Protein AF-J7LEF1-F1 (afdb_monomer)

Nearest PDB structures (foldseek):
  7dwo-assembly1_A  TM=8.050E-01  e=8.759E-01  Aliivibrio fischeri ES114
  9fia-assembly1_BK  TM=5.576E-01  e=2.226E+00  Toxoplasma gondii
  5z4z-assembly2_C-2  TM=6.018E-01  e=6.020E+00  unclassified
  5yi2-assembly2_E  TM=4.052E-01  e=2.682E+00  Lactococcus lactis subsp. lactis Il1403
  3tgn-assembly1_A  TM=5.433E-01  e=6.406E+00  Streptococcus pneumoniae D39

Mean predicted aligned error: 12.18 Å

Solvent-accessible surface area (backbone atoms only — not comparable to full-atom values): 4532 Å² total; per-residue (Å²): 134,84,80,76,77,70,80,70,78,89,55,88,73,37,72,62,54,14,40,49,33,25,53,42,30,74,73,65,74,35,46,58,62,36,6,66,73,70,76,49,52,45,75,52,30,46,55,26,18,56,53,11,49,52,54,52,51,53,58,71,72,53,84,60,90,81,80,77,86,87,73,82,94,124

pLDDT: mean 75.36, std 21.02, range [38.78, 96.69]

Structure (mmCIF, N/CA/C/O backbone):
data_AF-J7LEF1-F1
#
_entry.id   AF-J7LEF1-F1
#
loop_
_atom_site.group_PDB
_atom_site.id
_atom_site.type_symbol
_atom_site.label_atom_id
_atom_site.label_alt_id
_atom_site.label_comp_id
_atom_site.label_asym_id
_atom_site.label_entity_id
_atom_site.label_seq_id
_atom_site.pdbx_PDB_ins_code
_atom_site.Cartn_x
_atom_site.Cartn_y
_atom_site.Cartn_z
_atom_site.occupancy
_atom_site.B_iso_or_equiv
_atom_site.auth_seq_id
_atom_site.auth_comp_id
_atom_site.auth_asym_id
_atom_site.auth_atom_id
_atom_site.pdbx_PDB_model_num
ATOM 1 N N . MET A 1 1 ? 28.562 -13.143 -29.796 1.00 38.78 1 MET A N 1
ATOM 2 C CA . MET A 1 1 ? 27.791 -13.343 -28.551 1.00 38.78 1 MET A CA 1
ATOM 3 C C . MET A 1 1 ? 27.055 -12.047 -28.251 1.00 38.78 1 MET A C 1
ATOM 5 O O . MET A 1 1 ? 27.663 -11.114 -27.747 1.00 38.78 1 MET A O 1
ATOM 9 N N . SER A 1 2 ? 25.796 -11.934 -28.673 1.00 41.91 2 SER A N 1
ATOM 10 C CA . SER A 1 2 ? 25.010 -10.710 -28.494 1.00 41.91 2 SER A CA 1
ATOM 11 C C . SER A 1 2 ? 24.471 -10.672 -27.067 1.00 41.91 2 SER A C 1
ATOM 13 O O . SER A 1 2 ? 23.501 -11.356 -26.756 1.00 41.91 2 SER A O 1
ATOM 15 N N . ASN A 1 3 ? 25.117 -9.899 -26.192 1.00 42.81 3 ASN A N 1
ATOM 16 C CA . ASN A 1 3 ? 24.545 -9.536 -24.898 1.00 42.81 3 ASN A CA 1
ATOM 17 C C . ASN A 1 3 ? 23.398 -8.557 -25.164 1.00 42.81 3 ASN A C 1
ATOM 19 O O . ASN A 1 3 ? 23.583 -7.340 -25.163 1.00 42.81 3 ASN A O 1
ATOM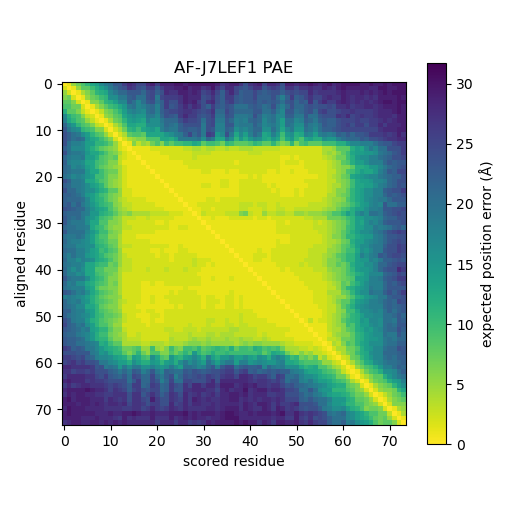 23 N N . THR A 1 4 ? 22.217 -9.102 -25.455 1.00 46.94 4 THR A N 1
ATOM 24 C CA . THR A 1 4 ? 20.965 -8.353 -25.508 1.00 46.94 4 THR A CA 1
ATOM 25 C C . THR A 1 4 ? 20.726 -7.790 -24.116 1.00 46.94 4 THR A C 1
ATOM 27 O O . THR A 1 4 ? 20.221 -8.463 -23.219 1.00 46.94 4 THR A O 1
ATOM 30 N N . HIS A 1 5 ? 21.172 -6.555 -23.925 1.00 44.69 5 HIS A N 1
ATOM 31 C CA . HIS A 1 5 ? 20.939 -5.752 -22.744 1.00 44.69 5 HIS A CA 1
ATOM 32 C C . HIS A 1 5 ? 19.443 -5.427 -22.711 1.00 44.69 5 HIS A C 1
ATOM 34 O O . HIS A 1 5 ? 19.026 -4.347 -23.121 1.00 44.69 5 HIS A O 1
ATOM 40 N N . TYR A 1 6 ? 18.614 -6.383 -22.284 1.00 41.06 6 TYR A N 1
ATOM 41 C CA . TYR A 1 6 ? 17.220 -6.106 -21.973 1.00 41.06 6 TYR A CA 1
ATOM 42 C C . TYR A 1 6 ? 17.230 -4.942 -20.982 1.00 41.06 6 TYR A C 1
ATOM 44 O O . TYR A 1 6 ? 17.849 -5.071 -19.919 1.00 41.06 6 TYR A O 1
ATOM 52 N N . PRO A 1 7 ? 16.613 -3.790 -21.295 1.00 44.44 7 PRO A N 1
ATOM 53 C CA . PRO A 1 7 ? 16.377 -2.798 -20.272 1.00 44.44 7 PRO A CA 1
ATOM 54 C C . PRO A 1 7 ? 15.449 -3.477 -19.271 1.00 44.44 7 PRO A C 1
ATOM 56 O O . PRO A 1 7 ? 14.250 -3.594 -19.503 1.00 44.44 7 PRO A O 1
ATOM 59 N N . VAL A 1 8 ? 16.008 -3.997 -18.175 1.00 44.91 8 VAL A N 1
ATOM 60 C CA . VAL A 1 8 ? 15.217 -4.366 -17.005 1.00 44.91 8 VAL A CA 1
ATOM 61 C C . VAL A 1 8 ? 14.419 -3.105 -16.693 1.00 44.91 8 VAL A C 1
ATOM 63 O O . VAL A 1 8 ? 15.062 -2.079 -16.447 1.00 44.91 8 VAL A O 1
ATOM 66 N N . PRO A 1 9 ? 13.073 -3.109 -16.750 1.00 45.88 9 PRO A N 1
ATOM 67 C CA . PRO A 1 9 ? 12.295 -1.913 -16.470 1.00 45.88 9 PRO A CA 1
ATOM 68 C C . PRO A 1 9 ? 12.511 -1.542 -15.002 1.00 45.88 9 PRO A C 1
ATOM 70 O O . PRO A 1 9 ? 11.833 -2.025 -14.092 1.00 45.88 9 PRO A O 1
ATOM 73 N N . ARG A 1 10 ? 13.530 -0.724 -14.745 1.00 49.47 10 ARG A N 1
ATOM 74 C CA . ARG A 1 10 ? 13.862 -0.172 -13.439 1.00 49.47 10 ARG A CA 1
ATOM 75 C C . ARG A 1 10 ? 12.835 0.908 -13.113 1.00 49.47 10 ARG A C 1
ATOM 77 O O . ARG A 1 10 ? 13.186 2.073 -13.160 1.00 49.47 10 ARG A O 1
ATOM 84 N N . SER A 1 11 ? 11.594 0.522 -12.799 1.00 51.81 11 SER A N 1
ATOM 85 C CA . SER A 1 11 ? 10.652 1.320 -11.983 1.00 51.81 11 SER A CA 1
ATOM 86 C C . SER A 1 11 ? 9.214 0.766 -11.947 1.00 51.81 11 SER A C 1
ATOM 88 O O . SER A 1 11 ? 8.259 1.532 -11.951 1.00 51.81 11 SER A O 1
ATOM 90 N N . ARG A 1 12 ? 8.988 -0.539 -11.715 1.00 51.88 12 ARG A N 1
ATOM 91 C CA . ARG A 1 12 ? 7.707 -0.935 -11.066 1.00 51.88 12 ARG A CA 1
ATOM 92 C C . ARG A 1 12 ? 7.579 -0.389 -9.629 1.00 51.88 12 ARG A C 1
ATOM 94 O O . ARG A 1 12 ? 6.574 -0.596 -8.981 1.00 51.88 12 ARG A O 1
ATOM 101 N N . ARG A 1 13 ? 8.589 0.324 -9.125 1.00 61.25 13 ARG A N 1
ATOM 102 C CA . ARG A 1 13 ? 8.610 1.044 -7.847 1.00 61.25 13 ARG A CA 1
ATOM 103 C C . ARG A 1 13 ? 8.389 2.551 -8.067 1.00 61.25 13 ARG A C 1
ATOM 105 O O . ARG A 1 13 ? 9.171 3.358 -7.573 1.00 61.25 13 ARG A O 1
ATOM 112 N N . SER A 1 14 ? 7.406 2.946 -8.879 1.00 77.12 14 SER A N 1
ATOM 113 C CA . SER A 1 14 ? 7.077 4.371 -8.990 1.00 77.12 14 SER A CA 1
ATOM 114 C C . SER A 1 14 ? 6.591 4.879 -7.627 1.00 77.12 14 SER A C 1
ATOM 116 O O . SER A 1 14 ? 5.948 4.142 -6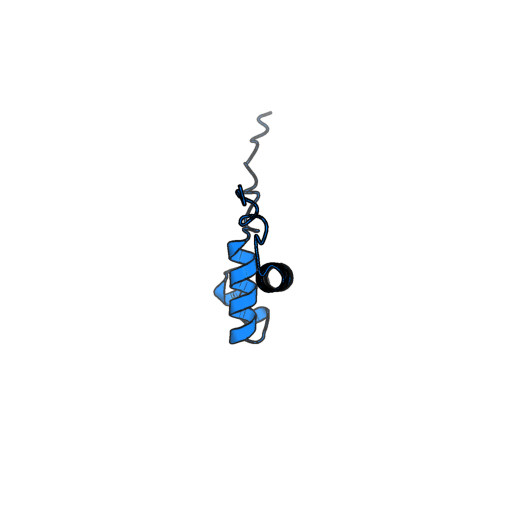.873 1.00 77.12 14 SER A O 1
ATOM 118 N N . ARG A 1 15 ? 6.926 6.131 -7.278 1.00 82.75 15 ARG A N 1
ATOM 119 C CA . ARG A 1 15 ? 6.414 6.798 -6.063 1.00 82.75 15 ARG A CA 1
ATOM 120 C C . ARG A 1 15 ? 4.892 6.638 -5.978 1.00 82.75 15 ARG A C 1
ATOM 122 O O . ARG A 1 15 ? 4.367 6.311 -4.920 1.00 82.75 15 ARG A O 1
ATOM 129 N N . GLU A 1 16 ? 4.231 6.790 -7.120 1.00 86.69 16 GLU A N 1
ATOM 130 C CA . GLU A 1 16 ? 2.794 6.606 -7.314 1.00 86.69 16 GLU A CA 1
ATOM 131 C C . GLU A 1 16 ? 2.322 5.205 -6.927 1.00 86.69 16 GLU A C 1
ATOM 133 O O . GLU A 1 16 ? 1.410 5.098 -6.121 1.00 86.69 16 GLU A O 1
ATOM 138 N N . ALA A 1 17 ? 2.971 4.133 -7.397 1.00 88.94 17 ALA A N 1
ATOM 139 C CA . ALA A 1 17 ? 2.585 2.766 -7.040 1.00 88.94 17 ALA A CA 1
ATOM 140 C C . ALA A 1 17 ? 2.705 2.502 -5.530 1.00 88.94 17 ALA A C 1
ATOM 142 O O . ALA A 1 17 ? 1.871 1.813 -4.948 1.00 88.94 17 ALA A O 1
ATOM 143 N N . CYS A 1 18 ? 3.718 3.075 -4.875 1.00 91.56 18 CYS A N 1
ATOM 144 C CA . CYS A 1 18 ? 3.856 2.986 -3.423 1.00 91.56 18 CYS A CA 1
ATOM 145 C C . CYS A 1 18 ? 2.721 3.726 -2.701 1.00 91.56 18 CYS A C 1
ATOM 147 O O . CYS A 1 18 ? 2.102 3.162 -1.801 1.00 91.56 18 CYS A O 1
ATOM 149 N N . VAL A 1 19 ? 2.437 4.970 -3.099 1.00 91.06 19 VAL A N 1
ATOM 150 C CA . VAL A 1 19 ? 1.357 5.783 -2.515 1.00 91.06 19 VAL A CA 1
ATOM 151 C C . VAL A 1 19 ? -0.005 5.126 -2.741 1.00 91.06 19 VAL A C 1
ATOM 153 O O . VAL A 1 19 ? -0.798 5.025 -1.807 1.00 91.06 19 VAL A O 1
ATOM 156 N N . GLU A 1 20 ? -0.255 4.619 -3.943 1.00 93.31 20 GLU A N 1
ATOM 157 C CA . GLU A 1 20 ? -1.493 3.929 -4.295 1.00 93.31 20 GLU A CA 1
ATOM 158 C C . GLU A 1 20 ? -1.664 2.642 -3.482 1.00 93.31 20 GLU A C 1
ATOM 160 O O . GLU A 1 20 ? -2.720 2.420 -2.896 1.00 93.31 20 GLU A O 1
ATOM 165 N N . ALA A 1 21 ? -0.603 1.840 -3.325 1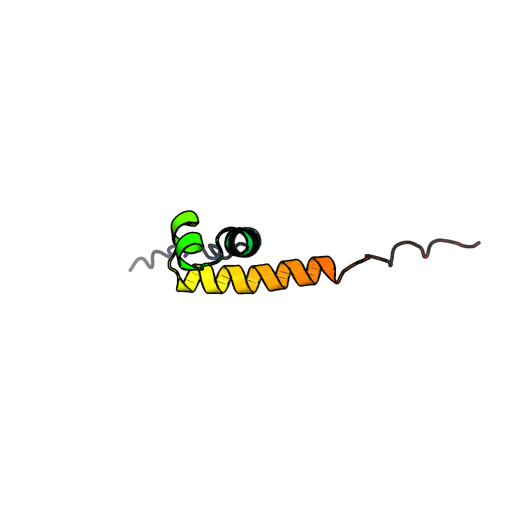.00 94.69 21 ALA A N 1
ATOM 166 C CA . ALA A 1 21 ? -0.628 0.657 -2.465 1.00 94.69 21 ALA A CA 1
ATOM 167 C C . ALA A 1 21 ? -0.967 0.998 -1.004 1.00 94.69 21 ALA A C 1
ATOM 169 O O . ALA A 1 21 ? -1.677 0.240 -0.343 1.00 94.69 21 ALA A O 1
ATOM 170 N N . ALA A 1 22 ? -0.476 2.131 -0.490 1.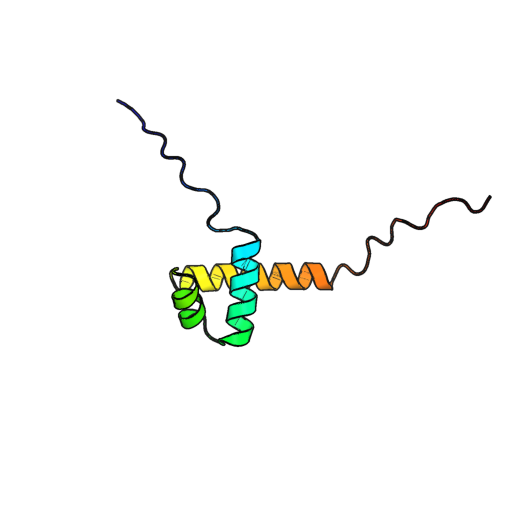00 95.19 22 ALA A N 1
ATOM 171 C CA . ALA A 1 22 ? -0.780 2.584 0.866 1.00 95.19 22 ALA A CA 1
ATOM 172 C C . ALA A 1 22 ? -2.247 3.020 1.016 1.00 95.19 22 ALA A C 1
ATOM 174 O O . ALA A 1 22 ? -2.897 2.640 1.991 1.00 95.19 22 ALA A O 1
ATOM 175 N N . LYS A 1 23 ? -2.795 3.744 0.032 1.00 94.50 23 LYS A N 1
ATOM 176 C CA . LYS A 1 23 ? -4.218 4.124 -0.004 1.00 94.50 23 LYS A CA 1
ATOM 177 C C . LYS A 1 23 ? -5.126 2.900 -0.102 1.00 94.50 23 LYS A C 1
ATOM 179 O O . LYS A 1 23 ? -6.061 2.761 0.682 1.00 94.50 23 LYS A O 1
ATOM 184 N N . LEU A 1 24 ? -4.814 1.972 -1.007 1.00 95.06 24 LEU A N 1
ATOM 185 C CA . LEU A 1 24 ? -5.545 0.713 -1.153 1.00 95.06 24 LEU A CA 1
ATOM 186 C C . LEU A 1 24 ? -5.485 -0.117 0.129 1.00 95.06 24 LEU A C 1
ATOM 188 O O . LEU A 1 24 ? -6.491 -0.698 0.521 1.00 95.06 24 LEU A O 1
ATOM 192 N N . TYR A 1 25 ? -4.344 -0.152 0.819 1.00 96.31 25 TYR A N 1
ATOM 193 C CA . TYR A 1 25 ? -4.238 -0.836 2.106 1.00 96.31 25 TYR A CA 1
ATOM 194 C C . TYR A 1 25 ? -5.149 -0.212 3.172 1.00 96.31 25 TYR A C 1
ATOM 196 O O . TYR A 1 25 ? -5.823 -0.954 3.884 1.00 96.31 25 TYR A O 1
ATOM 204 N N . ALA A 1 26 ? -5.227 1.121 3.245 1.00 94.00 26 ALA A N 1
ATOM 205 C CA . ALA A 1 26 ? -6.116 1.817 4.178 1.00 94.00 26 ALA A CA 1
ATOM 206 C C . ALA A 1 26 ? -7.605 1.488 3.949 1.00 94.00 26 ALA A C 1
ATOM 208 O O . ALA A 1 26 ? -8.377 1.470 4.903 1.00 94.00 26 ALA A O 1
ATOM 209 N N . ILE A 1 27 ? -7.998 1.182 2.707 1.00 95.38 27 ILE A N 1
ATOM 210 C CA . ILE A 1 27 ? -9.379 0.828 2.335 1.00 95.38 27 ILE A CA 1
ATOM 211 C C . ILE A 1 27 ? -9.642 -0.679 2.499 1.00 95.38 27 ILE A C 1
ATOM 213 O O . ILE A 1 27 ? -10.668 -1.092 3.034 1.00 95.38 27 ILE A O 1
ATOM 217 N N . LEU A 1 28 ? -8.732 -1.524 2.008 1.00 95.19 28 LEU A N 1
ATOM 218 C CA . LEU A 1 28 ? -8.932 -2.973 1.876 1.00 95.19 28 LEU A CA 1
ATOM 219 C C . LEU A 1 28 ? -8.514 -3.763 3.124 1.00 95.19 28 LEU A C 1
ATOM 221 O O . LEU A 1 28 ? -8.910 -4.925 3.277 1.00 95.19 28 LEU A O 1
ATOM 225 N N . GLY A 1 29 ? -7.663 -3.176 3.970 1.00 93.88 29 GLY A N 1
ATOM 226 C CA . GLY A 1 29 ? -7.195 -3.720 5.247 1.00 93.88 29 GLY A CA 1
ATOM 227 C C . GLY A 1 29 ? -6.221 -4.900 5.160 1.00 93.88 29 GLY A C 1
ATOM 228 O O . GLY A 1 29 ? -5.739 -5.366 6.188 1.00 93.88 29 GLY A O 1
ATOM 229 N N . THR A 1 30 ? -5.913 -5.419 3.964 1.00 96.50 30 THR A N 1
ATOM 230 C CA . THR A 1 30 ? -5.031 -6.590 3.805 1.00 96.50 30 THR A CA 1
ATOM 231 C C . THR A 1 30 ? -4.127 -6.469 2.583 1.00 96.50 30 THR A C 1
ATOM 233 O O . THR A 1 30 ? -4.557 -6.044 1.513 1.00 96.50 30 THR A O 1
ATOM 236 N N . TYR A 1 31 ? -2.874 -6.916 2.710 1.00 95.19 31 TYR A N 1
ATOM 237 C CA . TYR A 1 31 ? -1.909 -6.889 1.603 1.00 95.19 31 TYR A CA 1
ATOM 238 C C . TYR A 1 31 ? -2.259 -7.843 0.461 1.00 95.19 31 TYR A C 1
ATOM 240 O O . TYR A 1 31 ? -1.827 -7.607 -0.661 1.00 95.19 31 TYR A O 1
ATOM 248 N N . GLN A 1 32 ? -3.030 -8.902 0.735 1.00 96.69 32 GLN A N 1
ATOM 249 C CA . GLN A 1 32 ? -3.473 -9.828 -0.306 1.00 96.69 32 GLN A CA 1
ATOM 250 C C . GLN A 1 32 ? -4.419 -9.125 -1.283 1.00 96.69 32 GLN A C 1
ATOM 252 O O . GLN A 1 32 ? -4.136 -9.088 -2.471 1.00 96.69 32 GLN A O 1
ATOM 257 N N . LYS A 1 33 ? -5.455 -8.445 -0.776 1.00 95.69 33 LYS A N 1
ATOM 258 C CA . LYS A 1 33 ? -6.389 -7.691 -1.624 1.00 95.69 33 LYS A CA 1
ATOM 259 C C . LYS A 1 33 ? -5.695 -6.574 -2.409 1.00 95.69 33 LYS A C 1
ATOM 261 O O . LYS A 1 33 ? -6.020 -6.346 -3.567 1.00 95.69 33 LYS A O 1
ATOM 266 N N . VAL A 1 34 ? -4.722 -5.890 -1.799 1.00 95.75 34 VAL A N 1
ATOM 267 C CA . VAL A 1 34 ? -3.910 -4.876 -2.501 1.00 95.75 34 VAL A CA 1
ATOM 268 C C . VAL A 1 34 ? -3.116 -5.514 -3.643 1.00 95.75 34 VAL A C 1
ATOM 270 O O . VAL A 1 34 ? -3.053 -4.960 -4.736 1.00 95.75 34 VAL A O 1
ATOM 273 N N . ALA A 1 35 ? -2.525 -6.686 -3.407 1.00 94.31 35 ALA A N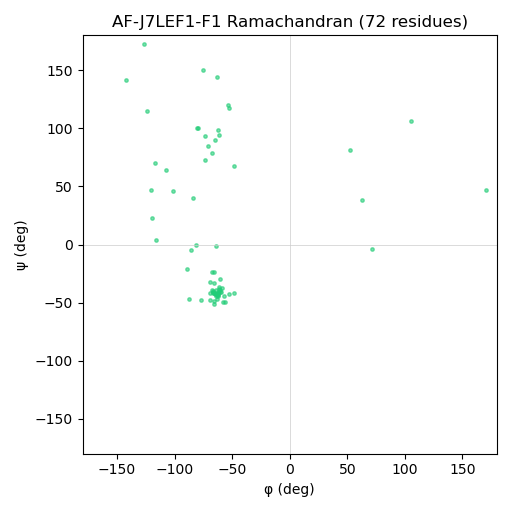 1
ATOM 274 C CA . ALA A 1 35 ? -1.773 -7.426 -4.412 1.00 94.31 35 ALA A CA 1
ATOM 275 C C . ALA A 1 35 ? -2.657 -7.864 -5.589 1.00 94.31 35 ALA A C 1
ATOM 277 O O . ALA A 1 35 ? -2.256 -7.683 -6.739 1.00 94.31 35 ALA A O 1
ATOM 278 N N . ASP A 1 36 ? -3.867 -8.346 -5.294 1.00 95.94 36 ASP A N 1
ATOM 279 C CA . ASP A 1 36 ? -4.857 -8.756 -6.292 1.00 95.94 36 ASP A CA 1
ATOM 280 C C . ASP A 1 36 ? -5.286 -7.566 -7.171 1.00 95.94 36 ASP A C 1
ATOM 282 O O . ASP A 1 36 ? -5.300 -7.678 -8.395 1.00 95.94 36 ASP A O 1
ATOM 286 N N . VAL A 1 37 ? -5.554 -6.398 -6.570 1.00 94.19 37 VAL A N 1
ATOM 287 C CA . VAL A 1 37 ? -5.929 -5.168 -7.299 1.00 94.19 37 VAL A CA 1
ATOM 288 C C . VAL A 1 37 ? -4.776 -4.632 -8.151 1.00 94.19 37 VAL A C 1
ATOM 2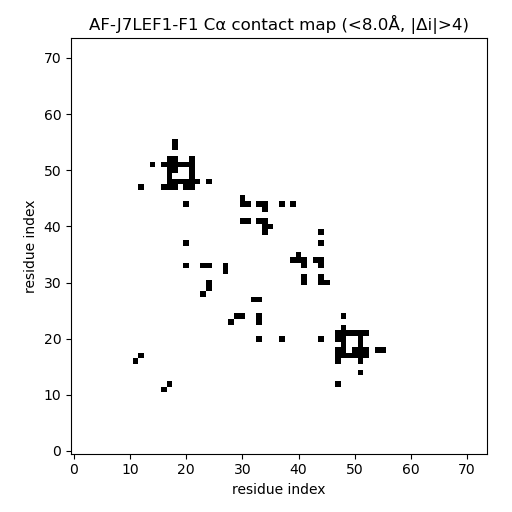90 O O . VAL A 1 37 ? -4.983 -4.211 -9.285 1.00 94.19 37 VAL A O 1
ATOM 293 N N . MET A 1 38 ? -3.551 -4.644 -7.623 1.00 89.38 38 MET A N 1
ATOM 294 C CA . MET A 1 38 ? -2.379 -4.089 -8.311 1.00 89.38 38 MET A CA 1
ATOM 295 C C . MET A 1 38 ? -1.705 -5.072 -9.282 1.00 89.38 38 MET A C 1
ATOM 297 O O . MET A 1 38 ? -0.740 -4.698 -9.951 1.00 89.38 38 MET A O 1
ATOM 301 N N . GLY A 1 39 ? -2.160 -6.327 -9.349 1.00 92.25 39 GLY A N 1
ATOM 302 C CA . GLY A 1 39 ? -1.558 -7.361 -10.193 1.00 92.25 39 GLY A CA 1
ATOM 303 C C . GLY A 1 39 ? -0.106 -7.685 -9.815 1.00 92.25 39 GLY A C 1
ATOM 304 O O . GLY A 1 39 ? 0.743 -7.884 -10.690 1.00 92.25 39 GLY A O 1
ATOM 305 N N . VAL A 1 40 ? 0.211 -7.697 -8.516 1.00 91.62 40 VAL A N 1
ATOM 306 C CA . VAL A 1 40 ? 1.557 -7.994 -7.990 1.00 91.62 40 VAL A CA 1
ATOM 307 C C . VAL A 1 40 ? 1.523 -9.097 -6.939 1.00 91.62 40 VAL A C 1
ATOM 309 O O . VAL A 1 40 ? 0.467 -9.536 -6.511 1.00 91.62 40 VAL A O 1
ATOM 312 N N . SER A 1 41 ? 2.692 -9.561 -6.495 1.00 94.38 41 SER A N 1
ATOM 313 C CA . SER A 1 41 ? 2.766 -10.504 -5.377 1.00 94.38 41 SER A CA 1
ATOM 314 C C . SER A 1 41 ? 2.523 -9.813 -4.031 1.00 94.38 41 SER A C 1
ATOM 316 O O . SER A 1 41 ? 2.913 -8.659 -3.831 1.00 94.38 41 SER A O 1
ATOM 318 N N . GLN A 1 42 ? 1.961 -10.539 -3.062 1.00 95.62 42 GLN A N 1
ATOM 319 C CA . GLN A 1 42 ? 1.716 -10.031 -1.706 1.00 95.62 42 GLN A CA 1
ATOM 320 C C . GLN A 1 42 ? 2.969 -9.415 -1.037 1.00 95.62 42 GLN A C 1
ATOM 322 O O . GLN A 1 42 ? 2.863 -8.313 -0.490 1.00 95.62 42 GLN A O 1
ATOM 327 N N . PRO A 1 43 ? 4.187 -10.000 -1.135 1.00 96.12 43 PRO A N 1
ATOM 328 C CA . PRO A 1 43 ? 5.396 -9.366 -0.594 1.00 96.12 43 PRO A CA 1
ATOM 329 C C . PRO A 1 43 ? 5.789 -8.062 -1.304 1.00 96.12 43 PRO A C 1
ATOM 331 O O . PRO A 1 43 ? 6.524 -7.243 -0.747 1.00 96.12 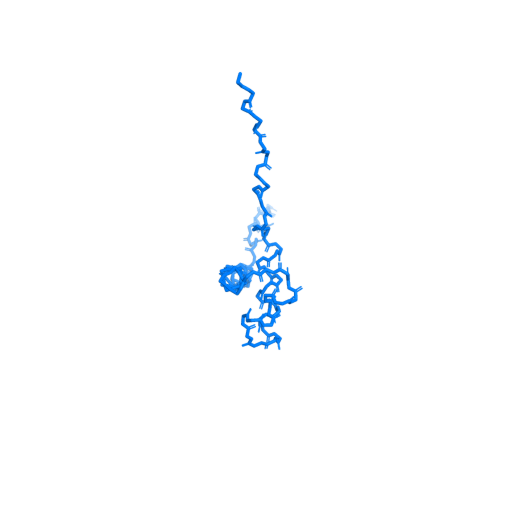43 PRO A O 1
ATOM 334 N N . THR A 1 44 ? 5.357 -7.876 -2.552 1.00 93.00 44 THR A N 1
ATOM 335 C CA . THR A 1 44 ? 5.562 -6.634 -3.309 1.00 93.00 44 THR A CA 1
ATOM 336 C C . THR A 1 44 ? 4.582 -5.567 -2.837 1.00 93.00 44 THR A C 1
ATOM 338 O O . THR A 1 44 ? 5.023 -4.473 -2.488 1.00 93.00 44 THR A O 1
ATOM 341 N N . ALA A 1 45 ? 3.298 -5.913 -2.710 1.00 93.50 45 ALA A N 1
ATOM 342 C CA . ALA A 1 45 ? 2.265 -5.033 -2.164 1.00 93.50 45 ALA A CA 1
ATOM 343 C C . ALA A 1 45 ? 2.604 -4.556 -0.743 1.00 93.50 45 ALA A C 1
ATOM 345 O O . ALA A 1 45 ? 2.532 -3.362 -0.463 1.00 93.50 45 ALA A O 1
ATOM 346 N N . PHE A 1 46 ? 3.078 -5.456 0.129 1.00 95.06 46 PHE A N 1
ATOM 347 C CA . PHE A 1 46 ? 3.573 -5.100 1.463 1.00 95.06 46 PHE A CA 1
ATOM 348 C C . PHE A 1 46 ? 4.699 -4.059 1.408 1.00 95.06 46 PHE A C 1
ATOM 350 O O . PHE A 1 46 ? 4.651 -3.037 2.096 1.00 95.06 46 PHE A O 1
ATOM 357 N N . ARG A 1 47 ? 5.719 -4.295 0.570 1.00 93.69 47 ARG A N 1
ATOM 358 C CA . ARG A 1 47 ? 6.852 -3.370 0.427 1.00 93.69 47 ARG A CA 1
ATOM 359 C C . ARG A 1 47 ? 6.402 -2.005 -0.090 1.00 93.69 47 ARG A C 1
ATOM 361 O O . ARG A 1 47 ? 6.894 -0.996 0.402 1.00 93.69 47 ARG A O 1
ATOM 368 N N . TRP A 1 48 ? 5.485 -1.9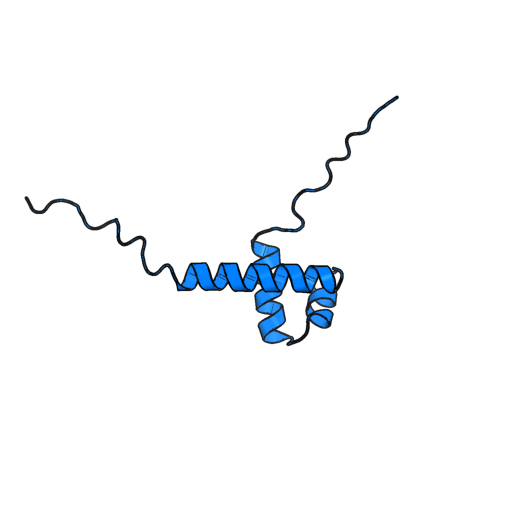71 -1.052 1.00 93.25 48 TRP A N 1
ATOM 369 C CA . TRP A 1 48 ? 4.961 -0.731 -1.626 1.00 93.25 48 TRP A CA 1
ATOM 370 C C . TRP A 1 48 ? 4.103 0.046 -0.639 1.00 93.25 48 TRP A C 1
ATOM 372 O O . TRP A 1 48 ? 4.373 1.223 -0.435 1.00 93.25 48 TRP A O 1
ATOM 382 N N . ALA A 1 49 ? 3.157 -0.607 0.038 1.00 93.12 49 ALA A N 1
ATOM 383 C CA . ALA A 1 49 ? 2.301 0.034 1.033 1.00 93.12 49 ALA A CA 1
ATOM 384 C C . ALA A 1 49 ? 3.117 0.620 2.196 1.00 93.12 49 ALA A C 1
ATOM 386 O O . ALA A 1 49 ? 2.886 1.757 2.602 1.00 93.12 49 ALA A O 1
ATOM 387 N N . LYS A 1 50 ? 4.144 -0.100 2.677 1.00 93.69 50 LYS A N 1
ATOM 388 C CA . LYS A 1 50 ? 5.052 0.408 3.720 1.00 93.69 50 LYS A CA 1
ATOM 389 C C . LYS A 1 50 ? 5.836 1.638 3.254 1.00 93.69 50 LYS A C 1
ATOM 391 O O . LYS A 1 50 ? 5.971 2.601 4.004 1.00 93.69 50 LYS A O 1
ATOM 396 N N . THR A 1 51 ? 6.354 1.622 2.025 1.00 91.75 51 THR A N 1
ATOM 397 C CA . THR A 1 51 ? 7.047 2.782 1.447 1.00 91.75 51 THR A CA 1
ATOM 398 C C . THR A 1 51 ? 6.087 3.950 1.195 1.00 91.75 51 THR A C 1
ATOM 400 O O . THR A 1 51 ? 6.448 5.089 1.466 1.00 91.75 51 THR A O 1
ATOM 403 N N . GLY A 1 52 ? 4.864 3.691 0.732 1.00 90.19 52 GLY A N 1
ATOM 404 C CA . GLY A 1 52 ? 3.840 4.709 0.498 1.00 90.19 52 GLY A CA 1
ATOM 405 C C . GLY A 1 52 ? 3.383 5.407 1.771 1.00 90.19 52 GLY A C 1
ATOM 406 O O . GLY A 1 52 ? 3.289 6.628 1.784 1.00 90.19 52 GLY A O 1
ATOM 407 N N . ALA A 1 53 ? 3.181 4.659 2.857 1.00 90.31 53 ALA A N 1
ATOM 408 C CA . ALA A 1 53 ? 2.828 5.230 4.156 1.00 90.31 53 ALA A CA 1
ATOM 409 C C . ALA A 1 53 ? 3.903 6.207 4.660 1.00 90.31 53 ALA A C 1
ATOM 411 O O . ALA A 1 53 ? 3.578 7.285 5.147 1.00 90.31 53 ALA A O 1
ATOM 412 N N . LEU A 1 54 ? 5.184 5.868 4.476 1.00 89.38 54 LEU A N 1
ATOM 413 C CA . LEU A 1 54 ? 6.284 6.773 4.805 1.00 89.38 54 LEU A CA 1
ATOM 414 C C . LEU A 1 54 ? 6.255 8.043 3.939 1.00 89.38 54 LEU A C 1
ATOM 416 O O . LEU A 1 54 ? 6.459 9.137 4.452 1.00 89.38 54 LEU A O 1
ATOM 420 N N . LEU A 1 55 ? 5.985 7.907 2.638 1.00 84.19 55 LEU A N 1
ATOM 421 C CA . LEU A 1 55 ? 5.901 9.045 1.717 1.00 84.19 55 LEU A CA 1
ATOM 422 C C . LEU A 1 55 ? 4.749 9.997 2.072 1.00 84.19 55 LEU A C 1
ATOM 424 O O . LEU A 1 55 ? 4.937 11.207 1.999 1.00 84.19 55 LEU A O 1
ATOM 428 N N . LEU A 1 56 ? 3.599 9.462 2.489 1.00 83.62 56 LEU A N 1
ATOM 429 C CA . LEU A 1 56 ? 2.447 10.253 2.935 1.00 83.62 56 LEU A CA 1
ATOM 430 C C . LEU A 1 56 ? 2.743 11.012 4.238 1.00 83.62 56 LEU A C 1
ATOM 432 O O . LEU A 1 56 ? 2.430 12.193 4.345 1.00 83.62 56 LEU A O 1
ATOM 436 N N . GLN A 1 57 ? 3.430 10.379 5.194 1.00 79.62 57 GLN A N 1
ATOM 437 C CA . GLN A 1 57 ? 3.829 11.031 6.450 1.00 79.62 57 GLN A CA 1
ATOM 438 C C . GLN A 1 57 ? 4.843 12.163 6.252 1.00 79.62 57 GLN A C 1
ATOM 440 O O . GLN A 1 57 ? 4.844 13.129 7.014 1.00 79.62 57 GLN A O 1
ATOM 445 N N . VAL A 1 58 ? 5.732 12.049 5.260 1.00 68.88 58 VAL A N 1
ATOM 446 C CA . VAL A 1 58 ? 6.670 13.129 4.916 1.00 68.88 58 VAL A CA 1
ATOM 447 C C . VAL A 1 58 ? 5.911 14.338 4.369 1.00 68.88 58 VAL A C 1
ATOM 449 O O . VAL A 1 58 ? 6.232 15.466 4.729 1.00 68.88 58 VAL A O 1
ATOM 452 N N . GLU A 1 59 ? 4.880 14.118 3.557 1.00 60.53 59 GLU A N 1
ATOM 453 C CA . GLU A 1 59 ? 4.060 15.196 2.997 1.00 60.53 59 GLU A CA 1
ATOM 454 C C . GLU A 1 59 ? 3.278 15.937 4.097 1.00 60.53 59 GLU A C 1
ATOM 456 O O . GLU A 1 59 ? 3.299 17.164 4.145 1.00 60.53 59 GLU A O 1
ATOM 461 N N . GLU A 1 60 ? 2.716 15.213 5.069 1.00 58.31 60 GLU A N 1
ATOM 462 C CA . GLU A 1 60 ? 2.028 15.808 6.228 1.00 58.31 60 GLU A CA 1
ATOM 463 C C . GLU A 1 60 ? 2.973 16.535 7.199 1.00 58.31 60 GLU A C 1
ATOM 465 O O . GLU A 1 60 ? 2.597 17.536 7.808 1.00 58.31 60 GLU A O 1
ATOM 470 N N . ARG A 1 61 ? 4.220 16.066 7.344 1.00 55.03 61 ARG A N 1
ATOM 471 C CA . ARG A 1 61 ? 5.241 16.709 8.191 1.00 55.03 61 ARG A CA 1
ATOM 472 C C . ARG A 1 61 ? 5.947 17.891 7.537 1.00 55.03 61 ARG A C 1
ATOM 474 O O . ARG A 1 61 ? 6.778 18.510 8.198 1.00 55.03 61 ARG A O 1
ATOM 481 N N . THR A 1 62 ? 5.605 18.237 6.297 1.00 50.12 62 THR A N 1
ATOM 482 C CA . THR A 1 62 ? 6.129 19.431 5.627 1.00 50.12 62 THR A CA 1
ATOM 483 C C . THR A 1 62 ? 5.050 20.520 5.513 1.00 50.12 62 THR A C 1
ATOM 485 O O . THR A 1 62 ? 4.665 20.880 4.401 1.00 50.12 62 THR A O 1
ATOM 488 N N . PRO A 1 63 ? 4.534 21.098 6.621 1.00 47.09 63 PRO A N 1
ATOM 489 C CA . PRO A 1 63 ? 3.794 22.344 6.534 1.00 47.09 63 PRO A CA 1
ATOM 490 C C . PRO A 1 63 ? 4.809 23.463 6.283 1.00 47.09 63 PRO A C 1
ATOM 492 O O . PRO A 1 63 ? 5.413 24.006 7.202 1.00 47.09 63 PRO A O 1
ATOM 495 N N . GLY A 1 64 ? 5.032 23.782 5.013 1.00 48.28 64 GLY A N 1
ATOM 496 C CA . GLY A 1 64 ? 5.768 24.973 4.622 1.00 48.28 64 GLY A CA 1
ATOM 497 C C . GLY A 1 64 ? 7.183 24.711 4.119 1.00 48.28 64 GLY A C 1
ATOM 498 O O . GLY A 1 64 ? 8.157 24.668 4.866 1.00 48.28 64 GLY A O 1
ATOM 499 N N . THR A 1 65 ? 7.332 24.848 2.808 1.00 49.69 65 THR A N 1
ATOM 500 C CA . THR A 1 65 ? 8.176 25.924 2.268 1.00 49.69 65 THR A CA 1
ATOM 501 C C . THR A 1 65 ? 7.822 27.272 2.929 1.00 49.69 65 THR A C 1
ATOM 503 O O . THR A 1 65 ? 7.298 28.179 2.296 1.00 49.69 65 THR A O 1
ATOM 506 N N . ALA A 1 66 ? 8.114 27.409 4.225 1.00 50.97 66 ALA A N 1
ATOM 507 C CA . ALA A 1 66 ? 8.095 28.645 5.001 1.00 50.97 66 ALA A CA 1
ATOM 508 C C . ALA A 1 66 ? 9.432 29.395 4.829 1.00 50.97 66 ALA A C 1
ATOM 510 O O . ALA A 1 66 ? 10.001 29.920 5.779 1.00 50.97 66 ALA A O 1
ATOM 511 N N . PHE A 1 67 ? 9.961 29.400 3.602 1.00 53.16 67 PHE A N 1
ATOM 512 C CA . PHE A 1 67 ? 11.191 30.100 3.214 1.00 53.16 67 PHE A CA 1
ATOM 513 C C . PHE A 1 67 ? 10.929 31.151 2.121 1.00 53.16 67 PHE A C 1
ATOM 515 O O . PHE A 1 67 ? 11.841 31.505 1.380 1.00 53.16 67 PHE A O 1
ATOM 522 N N . ALA A 1 68 ? 9.691 31.641 1.991 1.00 51.78 68 ALA A N 1
ATOM 523 C CA . ALA A 1 68 ? 9.308 32.575 0.927 1.00 51.78 68 ALA A CA 1
ATOM 524 C C . ALA A 1 68 ? 8.872 33.980 1.391 1.00 51.78 68 ALA A C 1
ATOM 526 O O . ALA A 1 68 ? 8.552 34.787 0.529 1.00 51.78 68 ALA A O 1
ATOM 527 N N . ASP A 1 69 ? 8.930 34.311 2.688 1.00 52.59 69 ASP A 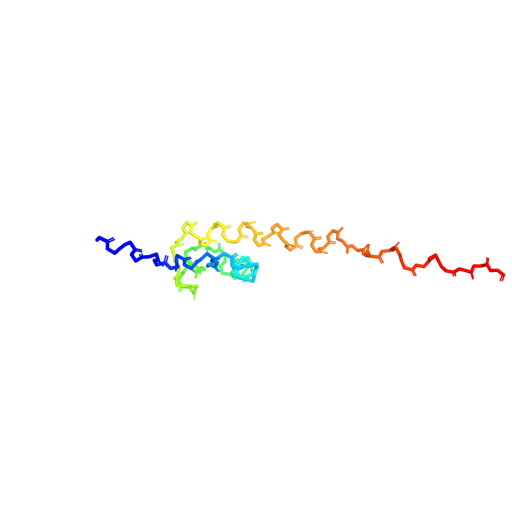N 1
ATOM 528 C CA . ASP A 1 69 ? 8.574 35.651 3.207 1.00 52.59 69 ASP A CA 1
ATOM 529 C C . ASP A 1 69 ? 9.740 36.341 3.941 1.00 52.59 69 ASP A C 1
ATOM 531 O O . ASP A 1 69 ? 9.601 36.899 5.025 1.00 52.59 69 ASP A O 1
ATOM 535 N N . ILE A 1 70 ? 10.932 36.323 3.337 1.00 59.94 70 ILE A N 1
ATOM 536 C CA . ILE A 1 70 ? 11.984 37.300 3.661 1.00 59.94 70 ILE A CA 1
ATOM 537 C C . ILE A 1 70 ? 12.259 38.106 2.392 1.00 59.94 70 ILE A C 1
ATOM 539 O O . ILE A 1 70 ? 13.284 37.940 1.732 1.00 59.94 70 ILE A O 1
ATOM 543 N N . ARG A 1 71 ? 11.307 38.952 1.999 1.00 55.12 71 ARG A N 1
ATOM 544 C CA . ARG A 1 71 ? 11.577 40.057 1.079 1.00 55.12 71 ARG A CA 1
ATOM 545 C C . ARG A 1 71 ? 11.141 41.365 1.721 1.00 55.12 71 ARG A C 1
ATOM 547 O O . ARG A 1 71 ? 9.966 41.571 1.983 1.00 55.12 71 ARG A O 1
ATOM 554 N N . GLU A 1 72 ? 12.160 42.188 1.956 1.00 51.81 72 GLU A N 1
ATOM 555 C CA . GLU A 1 72 ? 12.125 43.650 2.021 1.00 51.81 72 GLU A CA 1
ATOM 556 C C . GLU A 1 72 ? 11.091 44.280 2.957 1.00 51.81 72 GLU A C 1
ATOM 558 O O . GLU A 1 72 ? 10.086 44.843 2.539 1.00 51.81 72 GLU A O 1
ATOM 563 N N . THR A 1 73 ? 11.435 44.334 4.242 1.00 51.12 73 THR A N 1
ATOM 564 C CA . THR A 1 73 ? 11.254 45.587 4.980 1.00 51.12 73 THR A CA 1
ATOM 565 C C . THR A 1 73 ? 12.417 46.515 4.630 1.00 51.12 73 THR A C 1
ATOM 567 O O . THR A 1 73 ? 13.533 46.358 5.126 1.00 51.12 73 THR A O 1
ATOM 570 N N . SER A 1 74 ? 12.163 47.455 3.723 1.00 52.88 74 SER A N 1
ATOM 571 C CA . SER A 1 74 ? 12.921 48.701 3.560 1.00 52.88 74 SER A CA 1
ATOM 572 C C . SER A 1 74 ? 11.972 49.873 3.743 1.00 52.88 74 SER A C 1
ATOM 574 O O . SER A 1 74 ? 10.802 49.736 3.321 1.00 52.88 74 SER A O 1
#

Sequence (74 aa):
MSNTHYPVPRSRRSREACVEAAKLYAILGTYQKVADVMGVSQPTAFRWAKTGALLLQVEERTPGTAFADIRETS

Radius of gyration: 19.13 Å; Cα contacts (8 Å, |Δi|>4): 57; chains: 1; bounding box: 37×62×37 Å

Foldseek 3Di:
DDPPPDPPPPPPPDLVQLLVLLVCCVVVVALVVSCVVSVHDSVVSVVSNVSNVVVVVVVVVPPDVPVPPPDDPD

Secondary structure (DSSP, 8-state):
---------TTS--HHHHHHHHHHHHHH-SHHHHHHHHTS-HHHHHHHHHHHHHHHHHHHT------S------

Organism: Nocardiopsis alba (strain ATCC BAA-2165 / BE74) (NCBI:txid1205910)